Protein AF-A0A3Q9BKX7-F1 (afdb_monomer_lite)

pLDDT: mean 93.37, std 5.55, range [67.75, 98.19]

Secondary structure (DSSP, 8-state):
-EEEEEEEEEETTEEEEEEEEESS-TTS--EEEEEEE--TTS-EEETTT--B--GGG--TT-EEEEEE-TT----SSSS-EE-GGGEEEEEEE-

Radius of gyration: 12.02 Å; chains: 1; bounding box: 34×23×32 Å

Foldseek 3Di:
DKWKWFFADFDDQKTKTAPTGHDPDPVDDGARIEIERHDPVAFEAAPVPRHGDDSVVDDGGWMKIWDFDPPQDWDPDVVIYGYHVGTRYMYTDD

Sequence (94 aa):
MLYTATIKEVDEGRILVQDMNPVETEDIPGFDEVVLLMNEAIPLTNKTTGEDIQIEDLKEGDNLEVVLIENAPTTMSLPPQLPGMSIVQVELVE

Structure (mmCIF, N/CA/C/O backbone):
data_AF-A0A3Q9BKX7-F1
#
_entry.id   AF-A0A3Q9BKX7-F1
#
loop_
_atom_site.group_PDB
_atom_site.id
_atom_site.type_symbol
_atom_site.label_atom_id
_atom_site.label_alt_id
_atom_site.label_comp_id
_atom_site.label_asym_id
_atom_site.label_entity_id
_atom_site.label_seq_id
_atom_site.pdbx_PDB_ins_code
_atom_site.Cartn_x
_atom_site.Cartn_y
_atom_site.Cartn_z
_atom_site.occupancy
_atom_site.B_iso_or_equiv
_atom_site.auth_seq_id
_atom_site.auth_comp_id
_atom_site.auth_asym_id
_atom_site.auth_atom_id
_atom_site.pdbx_PDB_model_num
ATOM 1 N N . MET A 1 1 ? 2.704 7.173 -10.435 1.00 91.00 1 MET A N 1
ATOM 2 C CA . MET A 1 1 ? 2.508 5.780 -10.879 1.00 91.00 1 MET A CA 1
ATOM 3 C C . MET A 1 1 ? 1.562 5.088 -9.924 1.00 91.00 1 MET A C 1
ATOM 5 O O . MET A 1 1 ? 1.819 5.135 -8.729 1.00 91.00 1 MET A O 1
ATOM 9 N N . LEU A 1 2 ? 0.475 4.511 -10.436 1.00 94.62 2 LEU A N 1
ATOM 10 C CA . LEU A 1 2 ? -0.524 3.808 -9.632 1.00 94.62 2 LEU A CA 1
ATOM 11 C C . LEU A 1 2 ? -0.175 2.322 -9.517 1.00 94.62 2 LE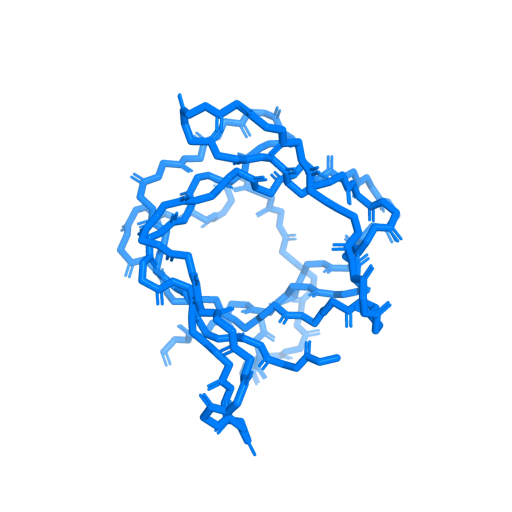U A C 1
ATOM 13 O O . LEU A 1 2 ? 0.098 1.671 -10.528 1.00 94.62 2 LEU A O 1
ATOM 17 N N . TYR A 1 3 ? -0.226 1.810 -8.294 1.00 96.44 3 TYR A N 1
ATOM 18 C CA . TYR A 1 3 ? -0.039 0.407 -7.953 1.00 96.44 3 TYR A CA 1
ATOM 19 C C . TYR A 1 3 ? -1.237 -0.109 -7.168 1.00 96.44 3 TYR A C 1
ATOM 21 O O . TYR A 1 3 ? -1.828 0.637 -6.394 1.00 96.44 3 TYR A O 1
ATOM 29 N N . THR A 1 4 ? -1.536 -1.392 -7.316 1.00 97.06 4 THR A N 1
ATOM 30 C CA . THR A 1 4 ? -2.441 -2.132 -6.429 1.00 97.06 4 THR A CA 1
ATOM 31 C C . THR A 1 4 ? -1.637 -3.098 -5.585 1.00 97.06 4 THR A C 1
ATOM 33 O O . THR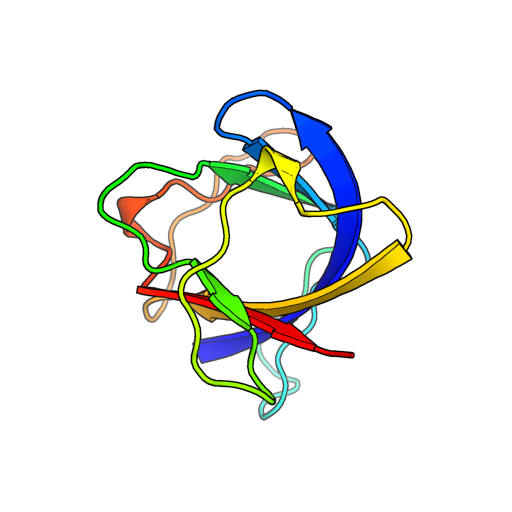 A 1 4 ? -0.723 -3.723 -6.118 1.00 97.06 4 THR A O 1
ATOM 36 N N . ALA A 1 5 ? -1.980 -3.246 -4.312 1.00 97.69 5 ALA A N 1
ATOM 37 C CA . ALA A 1 5 ? -1.338 -4.193 -3.407 1.00 97.69 5 ALA A CA 1
ATOM 38 C C . ALA A 1 5 ? -2.334 -4.729 -2.374 1.00 97.69 5 ALA A C 1
ATOM 40 O O . ALA A 1 5 ? -3.371 -4.112 -2.138 1.00 97.69 5 ALA A O 1
ATOM 41 N N . THR A 1 6 ? -1.993 -5.832 -1.714 1.00 98.19 6 THR A N 1
ATOM 42 C CA . THR A 1 6 ? -2.780 -6.381 -0.602 1.00 98.19 6 THR A CA 1
ATOM 43 C C . THR A 1 6 ? -2.005 -6.243 0.702 1.00 98.19 6 THR A C 1
ATOM 45 O O . THR A 1 6 ? -0.806 -6.520 0.753 1.00 98.19 6 THR A O 1
ATOM 48 N N . ILE A 1 7 ? -2.670 -5.817 1.772 1.00 98.00 7 ILE A N 1
ATOM 49 C CA . ILE A 1 7 ? -2.056 -5.682 3.092 1.00 98.00 7 ILE A CA 1
ATOM 50 C C . ILE A 1 7 ? -1.733 -7.064 3.650 1.00 98.00 7 ILE A C 1
ATOM 52 O O . ILE A 1 7 ? -2.596 -7.937 3.727 1.00 98.00 7 ILE A O 1
ATOM 56 N N . LYS A 1 8 ? -0.487 -7.236 4.085 1.00 97.75 8 LYS A N 1
ATOM 57 C CA . LYS A 1 8 ? -0.012 -8.437 4.771 1.00 97.75 8 LYS A CA 1
ATOM 58 C C . LYS A 1 8 ? 0.168 -8.202 6.269 1.00 97.75 8 LYS A C 1
ATOM 60 O O . LYS A 1 8 ? -0.157 -9.071 7.063 1.00 97.75 8 LYS A O 1
ATOM 65 N N . GLU A 1 9 ? 0.673 -7.035 6.661 1.00 97.06 9 GLU A N 1
ATOM 66 C CA . GLU A 1 9 ? 0.847 -6.665 8.070 1.00 97.06 9 GLU A CA 1
ATOM 67 C C .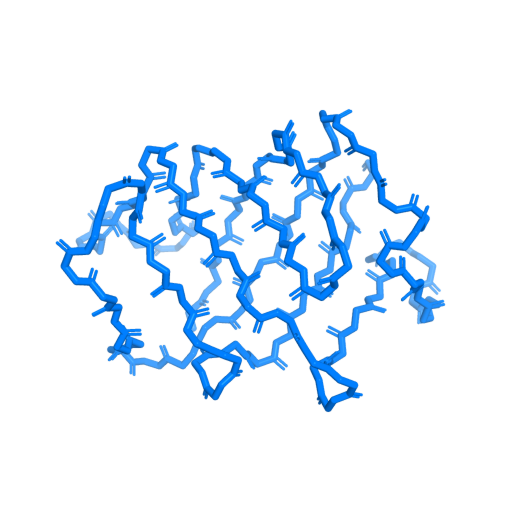 GLU A 1 9 ? 0.808 -5.142 8.225 1.00 97.06 9 GLU A C 1
ATOM 69 O O . GLU A 1 9 ? 1.240 -4.405 7.335 1.00 97.06 9 GLU A O 1
ATOM 74 N N . VAL A 1 10 ? 0.302 -4.669 9.363 1.00 95.31 10 VAL A N 1
ATOM 75 C CA . VAL A 1 10 ? 0.237 -3.247 9.709 1.00 95.31 10 VAL A CA 1
ATOM 76 C C . VAL A 1 10 ? 0.889 -3.044 11.073 1.00 95.31 10 VAL A C 1
ATOM 78 O O . VAL A 1 10 ? 0.580 -3.762 12.022 1.00 95.31 10 VAL A O 1
ATOM 81 N N . ASP A 1 11 ? 1.785 -2.065 11.155 1.00 92.06 11 ASP A N 1
ATOM 82 C CA . ASP A 1 11 ? 2.472 -1.632 12.373 1.00 92.06 11 ASP A CA 1
ATOM 83 C C . ASP A 1 11 ? 2.470 -0.093 12.437 1.00 92.06 11 ASP A C 1
ATOM 85 O O . ASP A 1 11 ? 2.144 0.582 11.455 1.00 92.06 11 ASP A O 1
ATOM 89 N N . GLU A 1 12 ? 2.835 0.490 13.580 1.00 87.50 12 GLU A N 1
ATOM 90 C CA . GLU A 1 12 ? 2.842 1.946 13.766 1.00 87.50 12 GLU A CA 1
ATOM 91 C C . GLU A 1 12 ? 3.683 2.652 12.679 1.00 87.50 12 GLU A C 1
ATOM 93 O O . GLU A 1 12 ? 4.914 2.563 12.628 1.00 87.50 12 GLU A O 1
ATOM 98 N N . GLY A 1 13 ? 3.000 3.369 11.776 1.00 90.12 13 GLY A N 1
ATOM 99 C CA . GLY A 1 13 ? 3.620 4.097 10.664 1.00 90.12 13 GLY A CA 1
ATOM 100 C C . GLY A 1 13 ? 4.182 3.214 9.541 1.00 90.12 13 GLY A C 1
ATOM 101 O O . GLY A 1 13 ? 4.952 3.705 8.710 1.00 90.12 13 GLY A O 1
ATOM 102 N N . ARG A 1 14 ? 3.845 1.919 9.492 1.00 95.00 14 ARG A N 1
ATOM 103 C CA . ARG A 1 14 ? 4.342 0.985 8.472 1.00 95.00 14 ARG A CA 1
ATOM 104 C C . ARG A 1 14 ? 3.250 0.054 7.978 1.00 95.00 14 ARG A C 1
ATOM 106 O O . ARG A 1 14 ? 2.530 -0.547 8.763 1.00 95.00 14 ARG A O 1
ATOM 113 N N . ILE A 1 15 ? 3.198 -0.130 6.665 1.00 97.50 15 ILE A N 1
ATOM 114 C CA . ILE A 1 15 ? 2.293 -1.093 6.037 1.00 97.50 15 ILE A CA 1
ATOM 115 C C . ILE A 1 15 ? 3.145 -2.049 5.212 1.00 97.50 15 ILE A C 1
ATOM 117 O O . ILE A 1 15 ? 3.780 -1.634 4.243 1.00 97.50 15 ILE A O 1
ATOM 121 N N . LEU A 1 16 ? 3.195 -3.320 5.601 1.00 97.75 16 LEU A N 1
ATOM 122 C CA . LEU A 1 16 ? 3.747 -4.374 4.761 1.00 97.75 16 LEU A CA 1
ATOM 123 C C . LEU A 1 16 ? 2.657 -4.820 3.793 1.00 97.75 16 LEU A C 1
ATOM 125 O O . LEU A 1 16 ? 1.605 -5.309 4.208 1.00 97.75 16 LEU A O 1
ATOM 129 N N . VAL A 1 17 ? 2.931 -4.675 2.503 1.00 98.12 17 VAL A N 1
ATOM 130 C CA . VAL A 1 17 ? 2.038 -5.123 1.438 1.00 98.12 17 VAL A CA 1
ATOM 131 C C . VAL A 1 17 ? 2.695 -6.219 0.613 1.00 98.12 17 VAL A C 1
ATOM 133 O O . VAL A 1 17 ? 3.924 -6.309 0.545 1.00 98.12 17 VAL A O 1
ATOM 136 N N . GLN A 1 18 ? 1.863 -7.033 -0.021 1.00 98.06 18 GLN A N 1
ATOM 137 C CA . GLN A 1 18 ? 2.257 -8.062 -0.972 1.00 98.06 18 GLN A CA 1
ATOM 138 C C . GLN A 1 18 ? 1.575 -7.844 -2.324 1.00 98.06 18 GLN A C 1
ATOM 140 O O . GLN A 1 18 ? 0.582 -7.114 -2.416 1.00 98.06 18 GLN A O 1
ATOM 145 N N . ASP A 1 19 ? 2.123 -8.477 -3.359 1.00 96.75 19 ASP A N 1
ATOM 146 C CA . ASP A 1 19 ? 1.603 -8.440 -4.730 1.00 96.75 19 ASP A CA 1
ATOM 147 C C . ASP A 1 19 ? 1.406 -7.005 -5.260 1.00 96.75 19 ASP A C 1
ATOM 149 O O . ASP A 1 19 ? 0.434 -6.700 -5.959 1.00 96.75 19 ASP A O 1
ATOM 153 N N . MET A 1 20 ? 2.341 -6.105 -4.929 1.00 96.19 20 MET A N 1
ATOM 154 C CA . MET A 1 20 ? 2.268 -4.697 -5.311 1.00 96.19 20 MET A CA 1
ATOM 155 C C . MET A 1 20 ? 2.644 -4.516 -6.783 1.00 96.19 20 MET A C 1
ATOM 157 O O . MET A 1 20 ? 3.823 -4.456 -7.132 1.00 96.19 20 MET A O 1
ATOM 161 N N . ASN A 1 21 ? 1.644 -4.384 -7.650 1.00 95.38 21 ASN A N 1
ATOM 162 C CA . ASN A 1 21 ? 1.812 -4.364 -9.102 1.00 95.38 21 ASN A CA 1
ATOM 163 C C . ASN A 1 21 ? 1.285 -3.064 -9.730 1.00 95.38 21 ASN A C 1
ATOM 165 O O . ASN A 1 21 ? 0.281 -2.525 -9.260 1.00 95.38 21 ASN A O 1
ATOM 169 N N . PRO A 1 22 ? 1.940 -2.533 -10.778 1.00 94.69 22 PRO A N 1
ATOM 170 C CA . PRO A 1 22 ? 1.469 -1.338 -11.473 1.00 94.69 22 PRO A CA 1
ATOM 171 C C . PRO A 1 22 ? 0.179 -1.615 -12.259 1.00 94.69 22 PRO A C 1
ATOM 173 O O . PRO A 1 22 ? 0.045 -2.654 -12.902 1.00 94.69 22 PRO A O 1
ATOM 176 N N . VAL A 1 23 ? -0.754 -0.659 -12.261 1.00 91.62 23 VAL A N 1
ATOM 177 C CA . VAL A 1 23 ? -2.071 -0.825 -12.915 1.00 91.62 23 VAL A CA 1
ATOM 178 C C . VAL A 1 23 ? -2.013 -0.649 -14.438 1.00 91.62 23 VAL A C 1
ATOM 180 O O . VAL A 1 23 ? -2.760 -1.296 -15.166 1.00 91.62 23 VAL A O 1
ATOM 183 N N . GLU A 1 24 ? -1.138 0.223 -14.945 1.00 78.81 24 GLU A N 1
ATOM 184 C CA . GLU A 1 24 ? -1.210 0.705 -16.337 1.00 78.81 24 GLU A CA 1
ATOM 185 C C . GLU A 1 24 ? 0.037 0.394 -17.185 1.00 78.81 24 GLU A C 1
ATOM 187 O O . GLU A 1 24 ? 0.150 0.870 -18.315 1.00 78.81 24 GLU A O 1
ATOM 192 N N . THR A 1 25 ? 1.023 -0.354 -16.677 1.00 73.38 25 THR A N 1
ATOM 193 C CA . THR A 1 25 ? 2.288 -0.576 -17.408 1.00 73.38 25 THR A CA 1
ATOM 194 C C . THR A 1 25 ? 2.985 -1.871 -16.999 1.00 73.38 25 THR A C 1
ATOM 196 O O . THR A 1 25 ? 3.385 -2.012 -15.851 1.00 73.38 25 THR A O 1
ATOM 199 N N . GLU A 1 26 ? 3.205 -2.776 -17.959 1.00 67.75 26 GLU A N 1
ATOM 200 C CA . GLU A 1 26 ? 3.939 -4.040 -17.745 1.00 67.75 26 GLU A CA 1
ATOM 201 C C . GLU A 1 26 ? 5.469 -3.855 -17.693 1.00 67.75 26 GLU A C 1
ATOM 203 O O . GLU A 1 26 ? 6.180 -4.709 -17.171 1.00 67.75 26 GLU A O 1
ATOM 208 N N . ASP A 1 27 ? 5.989 -2.730 -18.197 1.00 79.19 27 ASP A N 1
ATOM 209 C CA . ASP A 1 27 ? 7.433 -2.444 -18.246 1.00 79.19 27 ASP A CA 1
ATOM 210 C C . ASP A 1 27 ? 8.027 -2.005 -16.896 1.00 79.19 27 ASP A C 1
ATOM 212 O O . ASP A 1 27 ? 9.243 -1.834 -16.768 1.00 79.19 27 ASP A O 1
ATOM 216 N N . ILE A 1 28 ? 7.183 -1.796 -15.883 1.00 82.06 28 ILE A N 1
ATOM 217 C CA . ILE A 1 28 ? 7.609 -1.394 -14.545 1.00 82.06 28 ILE A CA 1
ATOM 218 C C . ILE A 1 28 ? 7.502 -2.615 -13.630 1.00 82.06 28 ILE A C 1
ATOM 220 O O . ILE A 1 28 ? 6.431 -3.212 -13.539 1.00 82.06 28 ILE A O 1
ATOM 224 N N . PRO A 1 29 ? 8.582 -3.008 -12.936 1.00 85.38 29 PRO A N 1
ATOM 225 C CA . PRO A 1 29 ? 8.520 -4.149 -12.039 1.00 85.38 29 PRO A CA 1
ATOM 226 C C . PRO A 1 29 ? 7.595 -3.859 -10.850 1.00 85.38 29 PRO A C 1
ATOM 228 O O . PRO A 1 29 ? 7.603 -2.759 -10.287 1.00 85.38 29 PRO A O 1
ATOM 231 N N . GLY A 1 30 ? 6.817 -4.871 -10.473 1.00 91.81 30 GLY A N 1
ATOM 232 C CA . GLY A 1 30 ? 6.117 -4.918 -9.194 1.00 91.81 30 GLY A CA 1
ATOM 233 C C . GLY A 1 30 ? 7.033 -5.356 -8.049 1.00 91.81 30 GLY A C 1
ATOM 234 O O . GLY A 1 30 ? 8.229 -5.602 -8.233 1.00 91.81 30 GLY A O 1
ATOM 235 N N . PHE A 1 31 ? 6.448 -5.474 -6.862 1.00 94.19 31 PHE A N 1
ATOM 236 C CA . PHE A 1 31 ? 7.096 -5.991 -5.663 1.00 94.19 31 PHE A CA 1
ATOM 237 C C . PHE A 1 31 ? 6.292 -7.168 -5.115 1.00 94.19 31 PHE A C 1
ATOM 239 O O . PHE A 1 31 ? 5.107 -7.013 -4.821 1.00 94.19 31 PHE A O 1
ATOM 246 N N . ASP A 1 32 ? 6.950 -8.311 -4.915 1.00 95.75 32 ASP A N 1
ATOM 247 C CA . ASP A 1 32 ? 6.332 -9.459 -4.240 1.00 95.75 32 ASP A CA 1
ATOM 248 C C . ASP A 1 32 ? 5.921 -9.077 -2.809 1.00 95.75 32 ASP A C 1
ATOM 250 O O . ASP A 1 32 ? 4.798 -9.333 -2.393 1.00 95.75 32 ASP A O 1
ATOM 254 N N . GLU A 1 33 ? 6.821 -8.404 -2.082 1.00 97.12 33 GLU A N 1
ATOM 255 C CA . GLU A 1 33 ? 6.576 -7.798 -0.771 1.00 97.12 33 GLU A CA 1
ATOM 256 C C . GLU A 1 33 ? 7.341 -6.476 -0.658 1.00 97.12 33 GLU A C 1
ATOM 258 O O . GLU A 1 33 ? 8.494 -6.381 -1.086 1.00 97.12 33 GLU A O 1
ATOM 263 N N . VAL A 1 34 ? 6.731 -5.457 -0.054 1.00 97.38 34 VAL A N 1
ATOM 264 C CA . VAL A 1 34 ? 7.374 -4.158 0.190 1.00 97.38 34 VAL A CA 1
ATOM 265 C C . VAL A 1 34 ? 6.753 -3.468 1.399 1.00 97.38 34 VAL A C 1
ATOM 267 O O . VAL A 1 34 ? 5.556 -3.574 1.654 1.00 97.38 34 VAL A O 1
ATOM 270 N N . VAL A 1 35 ? 7.577 -2.752 2.162 1.00 97.75 35 VAL A N 1
ATOM 271 C CA . VAL A 1 35 ? 7.115 -1.952 3.302 1.00 97.75 35 VAL A CA 1
ATOM 272 C C . VAL A 1 35 ? 6.910 -0.511 2.863 1.00 97.75 35 VAL A C 1
ATOM 274 O O . VAL A 1 35 ? 7.847 0.145 2.405 1.00 97.75 35 VAL A O 1
ATOM 277 N N . LEU A 1 36 ? 5.705 0.005 3.062 1.00 97.56 36 LEU A N 1
ATOM 278 C CA . LEU A 1 36 ? 5.374 1.415 2.924 1.00 97.56 36 LEU A CA 1
ATOM 279 C C . LEU A 1 36 ? 5.683 2.121 4.246 1.00 97.56 36 LEU A C 1
ATOM 281 O O . LEU A 1 36 ? 5.099 1.793 5.280 1.00 97.56 36 LEU A O 1
ATOM 285 N N . LEU A 1 37 ? 6.615 3.074 4.229 1.00 96.50 37 LEU A N 1
ATOM 286 C CA . LEU A 1 37 ? 6.919 3.906 5.392 1.00 96.50 37 LEU A CA 1
ATOM 287 C C . LEU A 1 37 ? 5.989 5.118 5.397 1.00 96.50 37 LEU A C 1
ATOM 289 O O . LEU A 1 37 ? 6.260 6.130 4.744 1.00 96.50 37 LEU A O 1
ATOM 293 N N . MET A 1 38 ? 4.893 4.989 6.135 1.00 95.62 38 MET A N 1
ATOM 294 C CA . MET A 1 38 ? 3.853 6.000 6.227 1.00 95.62 38 MET A CA 1
ATOM 295 C C . MET A 1 38 ? 4.252 7.121 7.193 1.00 95.62 38 MET A C 1
ATOM 297 O O . MET A 1 38 ? 5.050 6.943 8.113 1.00 95.62 38 MET A O 1
ATOM 301 N N . ASN A 1 39 ? 3.703 8.309 6.971 1.00 90.62 39 ASN A N 1
ATOM 302 C CA . ASN A 1 39 ? 3.803 9.449 7.873 1.00 90.62 39 ASN A CA 1
ATOM 303 C C . ASN A 1 39 ? 2.537 10.305 7.743 1.00 90.62 39 ASN A C 1
ATOM 305 O O . ASN A 1 39 ? 1.787 10.150 6.783 1.00 90.62 39 ASN A O 1
ATOM 309 N N . GLU A 1 40 ? 2.333 11.231 8.679 1.00 87.69 40 GLU A N 1
ATOM 310 C CA . GLU A 1 40 ? 1.133 12.082 8.753 1.00 87.69 40 GLU A CA 1
ATOM 311 C C . GLU A 1 40 ? 0.898 12.969 7.516 1.00 87.69 40 GLU A C 1
ATOM 313 O O . GLU A 1 40 ? -0.195 13.497 7.339 1.00 87.69 40 GLU A O 1
ATOM 318 N N . ALA A 1 41 ? 1.910 13.176 6.666 1.00 91.12 41 ALA A N 1
ATOM 319 C CA . ALA A 1 41 ? 1.774 13.983 5.457 1.00 91.12 41 ALA A CA 1
ATOM 320 C C . ALA A 1 41 ? 1.264 13.183 4.249 1.00 91.12 41 ALA A C 1
ATOM 322 O O . ALA A 1 41 ? 0.937 13.794 3.232 1.00 91.12 41 ALA A O 1
ATOM 323 N N . ILE A 1 42 ? 1.224 11.850 4.333 1.00 95.75 42 ILE A N 1
ATOM 324 C CA . ILE A 1 42 ? 0.722 10.992 3.258 1.00 95.75 42 ILE A CA 1
ATOM 325 C C . ILE A 1 42 ? -0.779 10.802 3.469 1.00 95.75 42 ILE A C 1
ATOM 327 O O . ILE A 1 42 ? -1.169 10.216 4.480 1.00 95.75 42 ILE A O 1
ATOM 331 N N . PRO A 1 43 ? -1.625 11.250 2.527 1.00 96.31 43 PRO A N 1
ATOM 332 C CA . PRO A 1 43 ? -3.054 11.000 2.595 1.00 96.31 43 PRO A CA 1
ATOM 333 C C . PRO A 1 43 ? -3.335 9.498 2.576 1.00 96.31 43 PRO A C 1
ATOM 335 O O . PRO A 1 43 ? -2.830 8.780 1.706 1.00 96.31 43 PRO A O 1
ATOM 338 N N . LEU A 1 44 ? -4.151 9.059 3.529 1.00 96.50 44 LEU A N 1
ATOM 339 C CA . LEU A 1 44 ? -4.708 7.720 3.598 1.00 96.50 44 LEU A CA 1
ATOM 340 C C . LEU A 1 44 ? -6.232 7.853 3.677 1.00 96.50 44 LEU A C 1
ATOM 342 O O . LEU A 1 44 ? -6.762 8.369 4.660 1.00 96.50 44 LEU A O 1
ATOM 346 N N . THR A 1 45 ? -6.930 7.425 2.629 1.00 96.94 45 THR A N 1
ATOM 347 C CA . THR A 1 45 ? -8.385 7.605 2.504 1.00 96.94 45 THR A CA 1
ATOM 348 C C . THR A 1 45 ? -9.082 6.318 2.079 1.00 96.94 45 THR A C 1
ATOM 350 O O . THR A 1 45 ? -8.479 5.422 1.491 1.00 96.94 45 THR A O 1
ATOM 353 N N . ASN A 1 46 ? -10.379 6.207 2.352 1.00 96.44 46 ASN A N 1
ATOM 354 C CA . ASN A 1 46 ? -11.220 5.172 1.758 1.00 96.44 46 ASN A CA 1
ATOM 355 C C . ASN A 1 46 ? -11.648 5.609 0.350 1.00 96.44 46 ASN A C 1
ATOM 357 O O . ASN A 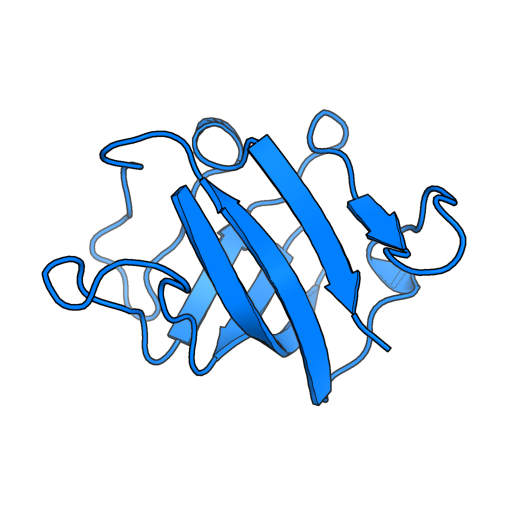1 46 ? -12.233 6.679 0.180 1.00 96.44 46 ASN A O 1
ATOM 361 N N . LYS A 1 47 ? -11.390 4.779 -0.666 1.00 94.88 47 LYS A N 1
ATOM 362 C CA . LYS A 1 47 ? -11.664 5.123 -2.070 1.00 94.88 47 LYS A CA 1
ATOM 363 C C . LYS A 1 47 ? -13.157 5.293 -2.372 1.00 94.88 47 LYS A C 1
ATOM 365 O O . LYS A 1 47 ? -13.529 6.090 -3.233 1.00 94.88 47 LYS A O 1
ATOM 370 N N . THR A 1 48 ? -14.016 4.545 -1.684 1.00 92.88 48 THR A N 1
ATOM 371 C CA . THR A 1 48 ? -15.469 4.556 -1.899 1.00 92.88 48 THR A CA 1
ATOM 372 C C . THR A 1 48 ? -16.127 5.757 -1.228 1.00 92.88 48 THR A C 1
ATOM 374 O O . THR A 1 48 ? -16.979 6.410 -1.833 1.00 92.88 48 THR A O 1
ATOM 377 N N . THR A 1 49 ? -15.760 6.048 0.023 1.00 93.50 49 THR A N 1
ATOM 378 C CA . THR A 1 49 ? -16.389 7.124 0.808 1.00 93.50 49 THR A CA 1
ATOM 379 C C . THR A 1 49 ? -15.673 8.466 0.663 1.00 93.50 49 THR A C 1
ATOM 381 O O . THR A 1 49 ? -16.297 9.511 0.843 1.00 93.50 49 THR A O 1
ATOM 384 N N . GLY A 1 50 ? -14.386 8.451 0.308 1.00 93.31 50 GLY A N 1
ATOM 385 C CA . GLY A 1 50 ? -13.513 9.623 0.290 1.00 93.31 50 GLY A CA 1
ATOM 386 C C . GLY A 1 50 ? -13.128 10.126 1.683 1.00 93.31 50 GLY A C 1
ATOM 387 O O . GLY A 1 50 ? -12.608 11.233 1.795 1.00 93.31 50 GLY A O 1
ATOM 388 N N . GLU A 1 51 ? -13.422 9.364 2.739 1.00 95.19 51 GLU A N 1
ATOM 389 C CA . GLU A 1 51 ? -13.103 9.741 4.117 1.00 95.19 51 GLU A CA 1
ATOM 390 C C . GLU A 1 51 ? -11.640 9.435 4.448 1.00 95.19 51 GLU A C 1
ATOM 392 O O . GLU A 1 51 ? -11.100 8.415 4.013 1.00 95.19 51 GLU A O 1
ATOM 397 N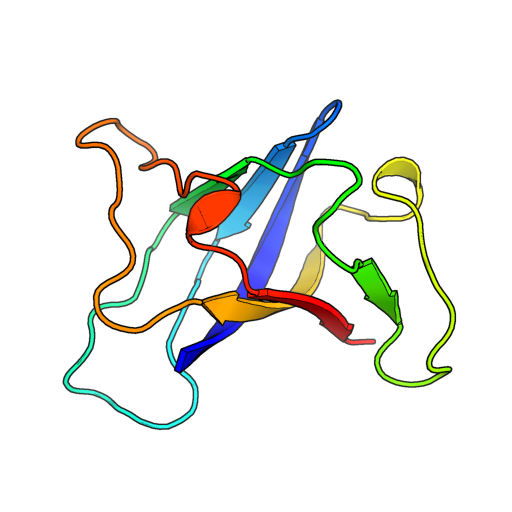 N . ASP A 1 52 ? -11.016 10.307 5.243 1.00 95.00 52 ASP A N 1
ATOM 398 C CA . ASP A 1 52 ? -9.700 10.052 5.828 1.00 95.00 52 ASP A CA 1
ATOM 399 C C . ASP A 1 52 ? -9.797 8.870 6.801 1.00 95.00 52 ASP A C 1
ATOM 401 O O . ASP A 1 52 ? -10.672 8.845 7.673 1.00 95.00 52 ASP A O 1
ATOM 405 N N . ILE A 1 53 ? -8.882 7.912 6.675 1.00 93.50 53 ILE A N 1
ATOM 406 C CA . ILE A 1 53 ? -8.781 6.753 7.568 1.00 93.50 53 ILE A CA 1
ATOM 407 C C . ILE A 1 53 ? -7.409 6.739 8.233 1.00 93.50 53 ILE A C 1
ATOM 409 O O . ILE A 1 53 ? -6.441 7.302 7.717 1.00 93.50 53 ILE A O 1
ATOM 413 N N . GLN A 1 54 ? -7.323 6.112 9.400 1.00 92.12 54 GLN A N 1
ATOM 414 C CA . GLN A 1 54 ? -6.057 5.964 10.100 1.00 92.12 54 GLN A CA 1
ATOM 415 C C . GLN A 1 54 ? -5.423 4.606 9.789 1.00 92.12 54 GLN A C 1
ATOM 417 O O . GLN A 1 54 ? -6.086 3.675 9.331 1.00 92.12 54 GLN A O 1
ATOM 422 N N . ILE A 1 55 ? -4.117 4.480 10.030 1.00 91.81 55 ILE A N 1
ATOM 423 C CA . ILE A 1 55 ? -3.393 3.222 9.788 1.00 91.81 55 ILE A CA 1
ATOM 424 C C . ILE A 1 55 ? -3.975 2.098 10.654 1.00 91.81 55 ILE A C 1
ATOM 426 O O . ILE A 1 55 ? -4.043 0.958 10.210 1.00 91.81 55 ILE A O 1
ATOM 430 N N . GLU A 1 56 ? -4.450 2.415 11.859 1.00 90.31 56 GLU A N 1
ATOM 431 C CA . GLU A 1 56 ? -5.049 1.453 12.787 1.00 90.31 56 GLU A CA 1
ATOM 432 C C . GLU A 1 56 ? -6.391 0.884 12.296 1.00 90.31 56 GLU A C 1
ATOM 434 O O . GLU A 1 56 ? -6.844 -0.141 12.811 1.00 90.31 56 GLU A O 1
ATOM 439 N N . ASP A 1 57 ? -7.027 1.527 11.312 1.00 91.62 57 ASP A N 1
ATOM 440 C CA . ASP A 1 57 ? -8.271 1.048 10.705 1.00 91.62 57 ASP A CA 1
ATOM 441 C C . ASP A 1 57 ? -8.021 -0.028 9.634 1.00 91.62 57 ASP A C 1
ATOM 443 O O . ASP A 1 57 ? -8.940 -0.780 9.290 1.00 91.62 57 ASP A O 1
ATOM 447 N N . LEU A 1 58 ? -6.782 -0.126 9.136 1.00 94.38 58 LEU A N 1
ATOM 448 C CA . LEU A 1 58 ? -6.363 -1.081 8.114 1.00 94.38 58 LEU A CA 1
ATOM 449 C C . LEU A 1 58 ? -6.192 -2.490 8.685 1.00 94.38 58 LEU A C 1
ATOM 451 O O . LEU A 1 58 ? -5.746 -2.681 9.820 1.00 94.38 58 LEU A O 1
ATOM 455 N N . LYS A 1 59 ? -6.503 -3.504 7.877 1.00 95.06 59 LYS A N 1
ATOM 456 C CA . LYS A 1 59 ? -6.415 -4.912 8.273 1.00 95.06 59 LYS A CA 1
ATOM 457 C C . LYS A 1 59 ? -5.687 -5.746 7.232 1.00 95.06 59 LYS A C 1
ATOM 459 O O . LYS A 1 59 ? -5.659 -5.438 6.045 1.00 95.06 59 LYS A O 1
ATOM 464 N N . GLU A 1 60 ? -5.104 -6.847 7.695 1.00 96.88 60 GLU A N 1
ATOM 465 C CA . GLU A 1 60 ? -4.567 -7.879 6.809 1.00 96.88 60 GLU A CA 1
ATOM 466 C C . GLU A 1 60 ? -5.648 -8.356 5.825 1.00 96.88 60 GLU A C 1
ATOM 468 O O . GLU A 1 60 ? -6.784 -8.636 6.214 1.00 96.88 60 GLU A O 1
ATOM 473 N N . GLY A 1 61 ? -5.270 -8.464 4.551 1.00 96.88 61 GLY A N 1
ATOM 474 C CA . GLY A 1 61 ? -6.145 -8.865 3.454 1.00 96.88 61 GLY A CA 1
ATOM 475 C C . GLY A 1 61 ? -6.855 -7.713 2.741 1.00 96.88 61 GLY A C 1
ATOM 476 O O . GLY A 1 61 ? -7.392 -7.943 1.658 1.00 96.88 61 GLY A O 1
ATOM 477 N N . ASP A 1 62 ? -6.832 -6.495 3.288 1.00 96.75 62 ASP A N 1
ATOM 478 C CA . ASP A 1 62 ? -7.382 -5.318 2.613 1.00 96.75 62 ASP A CA 1
ATOM 479 C C . ASP A 1 62 ? -6.584 -4.986 1.344 1.00 96.75 62 ASP A C 1
ATOM 481 O O . ASP A 1 62 ? -5.373 -5.220 1.270 1.00 96.75 62 ASP A O 1
ATOM 485 N N . ASN A 1 63 ? -7.249 -4.414 0.338 1.00 97.56 63 ASN A N 1
ATOM 486 C CA . ASN A 1 63 ? -6.590 -3.980 -0.891 1.00 97.56 63 ASN A CA 1
ATOM 487 C C . ASN A 1 63 ? -6.308 -2.483 -0.848 1.00 97.56 63 ASN A C 1
ATOM 489 O O . ASN A 1 63 ? -7.143 -1.689 -0.426 1.00 97.56 63 ASN A O 1
ATOM 493 N N . LEU A 1 64 ? -5.132 -2.094 -1.325 1.00 97.62 64 LEU A N 1
ATOM 494 C CA . LEU A 1 64 ? -4.699 -0.711 -1.403 1.00 97.62 64 LEU A CA 1
ATOM 495 C C . LEU A 1 64 ? -4.406 -0.322 -2.844 1.00 97.62 64 LEU A C 1
ATOM 497 O O . LEU A 1 64 ? -3.791 -1.078 -3.599 1.00 97.62 64 LEU A O 1
ATOM 501 N N . GLU A 1 65 ? -4.759 0.909 -3.178 1.00 97.69 65 GLU A N 1
ATOM 502 C CA . GLU A 1 65 ? -4.186 1.646 -4.288 1.00 97.69 65 GLU A CA 1
ATOM 503 C C . GLU A 1 65 ? -3.134 2.619 -3.764 1.00 97.69 65 GLU A C 1
ATOM 505 O O . GLU A 1 65 ? -3.384 3.426 -2.874 1.00 97.69 65 GLU A O 1
ATOM 510 N N . VAL A 1 66 ? -1.925 2.528 -4.304 1.00 97.31 66 VAL A N 1
ATOM 511 C CA . VAL A 1 66 ? -0.775 3.311 -3.858 1.00 97.31 66 VAL A CA 1
ATOM 512 C C . VAL A 1 66 ? -0.257 4.111 -5.037 1.00 97.31 66 VAL A C 1
ATOM 514 O O . VAL A 1 66 ? 0.152 3.554 -6.059 1.00 97.31 66 VAL A O 1
ATOM 517 N N . VAL A 1 67 ? -0.232 5.433 -4.894 1.00 96.56 67 VAL A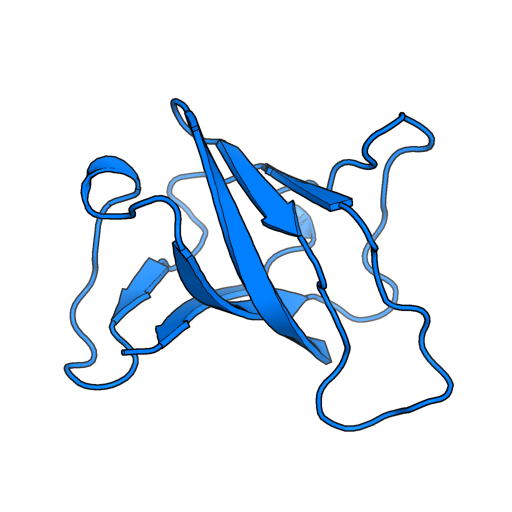 N 1
ATOM 518 C CA . VAL A 1 67 ? 0.365 6.310 -5.899 1.00 96.56 67 VAL A CA 1
ATOM 519 C C . VAL A 1 67 ? 1.777 6.654 -5.470 1.00 96.56 67 VAL A C 1
ATOM 521 O O . VAL A 1 67 ? 1.994 7.275 -4.433 1.00 96.56 67 VAL A O 1
ATOM 524 N N . LEU A 1 68 ? 2.746 6.288 -6.300 1.00 95.19 68 LEU A N 1
ATOM 525 C CA . LEU A 1 68 ? 4.150 6.633 -6.118 1.00 95.19 68 LEU A CA 1
ATOM 526 C C . LEU A 1 68 ? 4.580 7.744 -7.077 1.00 95.19 68 LEU A C 1
ATOM 528 O O . LEU A 1 68 ? 4.040 7.875 -8.182 1.00 95.19 68 LEU A O 1
ATOM 532 N N . ILE A 1 69 ? 5.599 8.513 -6.696 1.00 93.81 69 ILE A N 1
ATOM 533 C CA . ILE A 1 69 ? 6.310 9.385 -7.640 1.00 93.81 69 ILE A CA 1
ATOM 534 C C . ILE A 1 69 ? 6.988 8.549 -8.739 1.00 93.81 69 ILE A C 1
ATOM 536 O O . ILE A 1 69 ? 7.262 7.359 -8.564 1.00 93.81 69 ILE A O 1
ATOM 540 N N . GLU A 1 70 ? 7.279 9.161 -9.885 1.00 88.38 70 GLU A N 1
ATOM 541 C CA . GLU A 1 70 ? 8.075 8.497 -10.921 1.00 88.38 70 GLU A CA 1
ATOM 542 C C . GLU A 1 70 ? 9.469 8.137 -10.398 1.00 88.38 70 GLU A C 1
ATOM 544 O O . GLU A 1 70 ? 10.113 8.941 -9.722 1.00 88.38 70 GLU A O 1
ATOM 549 N N . ASN A 1 71 ? 9.949 6.937 -10.742 1.00 86.06 71 ASN A N 1
ATOM 550 C CA . ASN A 1 71 ? 11.248 6.417 -10.300 1.00 86.06 71 ASN A CA 1
ATOM 551 C C . ASN A 1 71 ? 11.435 6.483 -8.772 1.00 86.06 71 ASN A C 1
ATOM 553 O O . ASN A 1 71 ? 12.519 6.817 -8.288 1.00 86.06 71 ASN A O 1
ATOM 557 N N . ALA A 1 72 ? 10.364 6.188 -8.025 1.00 89.38 72 ALA A N 1
ATOM 558 C CA . ALA A 1 72 ? 10.361 6.143 -6.569 1.00 89.38 72 ALA A CA 1
ATOM 559 C C . ALA A 1 72 ? 11.581 5.370 -6.027 1.00 89.38 72 ALA A C 1
ATOM 561 O O . ALA A 1 72 ? 11.738 4.187 -6.340 1.00 89.38 72 ALA A O 1
ATOM 562 N N . PRO A 1 73 ? 12.454 6.002 -5.218 1.00 90.38 73 PRO A N 1
ATOM 563 C CA . PRO A 1 73 ? 13.578 5.298 -4.624 1.00 90.38 73 PRO A CA 1
ATOM 564 C C . PRO A 1 73 ? 13.081 4.221 -3.656 1.00 90.38 73 PRO A C 1
ATOM 566 O O . PRO A 1 73 ? 12.161 4.458 -2.872 1.00 90.38 73 PRO A O 1
ATOM 569 N N . THR A 1 74 ? 13.742 3.067 -3.678 1.00 91.81 74 THR A N 1
ATOM 570 C CA . THR A 1 74 ? 13.541 1.957 -2.740 1.00 91.81 74 THR A CA 1
ATOM 571 C C . THR A 1 74 ? 14.860 1.577 -2.076 1.00 91.81 74 THR A C 1
ATOM 573 O O . THR A 1 74 ? 15.949 1.830 -2.601 1.00 91.81 74 THR A O 1
ATOM 576 N N . THR A 1 75 ? 14.786 0.975 -0.891 1.00 92.06 75 THR A N 1
ATOM 577 C CA . THR A 1 75 ? 15.964 0.385 -0.240 1.00 92.06 75 THR A CA 1
ATOM 578 C C . THR A 1 75 ? 16.336 -0.958 -0.877 1.00 92.06 75 THR A C 1
ATOM 580 O O . THR A 1 75 ? 15.495 -1.660 -1.430 1.00 92.06 75 THR A O 1
ATOM 583 N N . MET A 1 76 ? 17.597 -1.374 -0.725 1.00 90.25 76 MET A N 1
ATOM 584 C CA . MET A 1 76 ? 18.060 -2.722 -1.101 1.00 90.25 76 MET A CA 1
ATOM 585 C C . MET A 1 76 ? 17.840 -3.772 0.014 1.00 90.25 76 MET A C 1
ATOM 587 O O . MET A 1 76 ? 18.575 -4.754 0.090 1.00 90.25 76 MET A O 1
ATOM 591 N N . SER A 1 77 ? 16.898 -3.543 0.938 1.00 91.06 77 SER A N 1
ATOM 592 C CA . SER A 1 77 ? 16.565 -4.501 2.008 1.00 91.06 77 SER A CA 1
ATOM 593 C C . SER A 1 77 ? 15.630 -5.609 1.512 1.00 91.06 77 SER A C 1
ATOM 595 O O . SER A 1 77 ? 15.123 -5.538 0.395 1.00 91.06 77 SER A O 1
ATOM 597 N N . LEU A 1 78 ? 15.385 -6.622 2.351 1.00 90.94 78 LEU A N 1
ATOM 598 C CA . LEU A 1 78 ? 14.423 -7.690 2.073 1.00 90.94 78 LEU A CA 1
ATOM 599 C C . LEU A 1 78 ? 13.445 -7.847 3.265 1.00 90.94 78 LEU A C 1
ATOM 601 O O . LEU A 1 78 ? 13.893 -8.292 4.324 1.00 90.94 78 LEU A O 1
ATOM 605 N N . PRO A 1 79 ? 12.157 -7.467 3.129 1.00 94.38 79 PRO A N 1
ATOM 606 C CA . PRO A 1 79 ? 11.572 -6.812 1.956 1.00 94.38 79 PRO A CA 1
ATOM 607 C C . PRO A 1 79 ? 12.148 -5.395 1.721 1.00 94.38 79 PRO A C 1
ATOM 609 O O . PRO A 1 79 ? 12.680 -4.766 2.652 1.00 94.38 79 PRO A O 1
ATOM 612 N N . PRO A 1 80 ? 12.093 -4.877 0.480 1.00 95.62 80 PRO A N 1
ATOM 613 C CA . PRO A 1 80 ? 12.384 -3.478 0.185 1.00 95.62 80 PRO A CA 1
ATOM 614 C C . PRO A 1 80 ? 11.476 -2.536 0.980 1.00 95.62 80 PRO A C 1
ATOM 616 O O . PRO A 1 80 ? 10.386 -2.909 1.413 1.00 95.62 80 PRO A O 1
ATOM 619 N N . GLN A 1 81 ? 11.921 -1.296 1.162 1.00 96.69 81 GLN A N 1
ATOM 620 C CA . GLN A 1 81 ? 11.154 -0.248 1.830 1.00 96.69 81 GLN A CA 1
ATOM 621 C C . GLN A 1 81 ? 10.986 0.949 0.894 1.00 96.69 81 GLN A C 1
ATOM 623 O O . GLN A 1 81 ? 11.958 1.414 0.287 1.00 96.69 81 GLN A O 1
ATOM 628 N N . LEU A 1 82 ? 9.756 1.451 0.811 1.00 96.25 82 LEU A N 1
ATOM 629 C CA . LEU A 1 82 ? 9.382 2.686 0.135 1.00 96.25 82 LEU A CA 1
ATOM 630 C C . LEU A 1 82 ? 9.322 3.812 1.175 1.00 96.25 82 LEU A C 1
ATOM 632 O O . LEU A 1 82 ? 8.472 3.774 2.067 1.00 96.25 82 LEU A O 1
ATOM 636 N N . PRO A 1 83 ? 10.221 4.810 1.108 1.00 95.38 83 PRO A N 1
ATOM 637 C CA . PRO A 1 83 ? 10.185 5.933 2.027 1.00 95.38 83 PRO A CA 1
ATOM 638 C C . PRO A 1 83 ? 8.971 6.811 1.736 1.00 95.38 83 PRO A C 1
ATOM 640 O O . PRO A 1 83 ? 8.579 6.974 0.583 1.00 95.38 83 PRO A O 1
ATOM 643 N N . GLY A 1 84 ? 8.428 7.456 2.767 1.00 93.75 84 GLY A N 1
ATOM 644 C CA . GLY A 1 84 ? 7.211 8.252 2.629 1.00 93.75 84 GLY A CA 1
ATOM 645 C C . GLY A 1 84 ? 7.282 9.383 1.598 1.00 93.75 84 GLY A C 1
ATOM 646 O O . GLY A 1 84 ? 6.283 9.702 0.974 1.00 93.75 84 GLY A O 1
ATOM 647 N N . MET A 1 85 ? 8.471 9.936 1.330 1.00 93.62 85 MET A N 1
ATOM 648 C CA . MET A 1 85 ? 8.665 10.928 0.258 1.00 93.62 85 MET A CA 1
ATOM 649 C C . MET A 1 85 ? 8.382 10.388 -1.154 1.00 93.62 85 MET A C 1
ATOM 651 O O . MET A 1 85 ? 8.201 11.171 -2.083 1.00 93.62 85 MET A O 1
ATOM 655 N N . SER A 1 86 ? 8.398 9.066 -1.325 1.00 94.75 86 SER A N 1
ATOM 656 C CA . SER A 1 86 ? 8.079 8.401 -2.584 1.00 94.75 86 SER A CA 1
ATOM 657 C C . SER A 1 86 ? 6.582 8.163 -2.764 1.00 94.75 86 SER A C 1
ATOM 659 O O . SER A 1 86 ? 6.160 7.864 -3.879 1.00 94.75 86 SER A O 1
ATOM 661 N N . ILE A 1 87 ? 5.801 8.263 -1.686 1.00 96.88 87 ILE A N 1
ATOM 662 C CA . ILE A 1 87 ? 4.381 7.923 -1.643 1.00 96.88 87 ILE A CA 1
ATOM 663 C C . ILE A 1 87 ? 3.581 9.223 -1.713 1.00 96.88 87 ILE A C 1
ATOM 665 O O . ILE A 1 87 ? 3.745 10.117 -0.890 1.00 96.88 87 ILE A O 1
ATOM 669 N N . VAL A 1 88 ? 2.734 9.333 -2.730 1.00 96.88 88 VAL A N 1
ATOM 670 C CA . VAL A 1 88 ? 1.888 10.506 -2.971 1.00 96.88 88 VAL A CA 1
ATOM 671 C C . VAL A 1 88 ? 0.564 10.376 -2.228 1.00 96.88 88 VAL A C 1
ATOM 673 O O . VAL A 1 88 ? 0.146 11.327 -1.580 1.00 96.88 88 VAL A O 1
ATOM 676 N N . GLN A 1 89 ? -0.084 9.213 -2.323 1.00 96.69 89 GLN A N 1
ATOM 677 C CA . GLN A 1 89 ? -1.316 8.890 -1.601 1.00 96.69 89 GLN A CA 1
ATOM 678 C C . GLN A 1 89 ? -1.478 7.374 -1.489 1.00 96.69 89 GLN A C 1
ATOM 680 O O . GLN A 1 89 ? -0.916 6.623 -2.299 1.00 96.69 89 GLN A O 1
ATOM 685 N N . VAL A 1 90 ? -2.279 6.953 -0.518 1.00 97.44 90 VAL A N 1
ATOM 686 C CA . VAL A 1 90 ? -2.735 5.575 -0.355 1.00 97.44 90 VAL A CA 1
ATOM 687 C C . VAL A 1 90 ? -4.252 5.583 -0.200 1.00 97.44 90 VAL A C 1
ATOM 689 O O . VAL A 1 90 ? -4.798 6.376 0.560 1.00 97.44 90 VAL A O 1
ATOM 692 N N . GLU A 1 91 ? -4.933 4.700 -0.916 1.00 97.69 91 GLU A N 1
ATOM 693 C CA . GLU A 1 91 ? -6.387 4.582 -0.893 1.00 97.69 91 GLU A CA 1
ATOM 694 C C . GLU A 1 91 ? -6.783 3.138 -0.578 1.00 97.69 91 GLU A C 1
ATOM 696 O O . GLU A 1 91 ? -6.330 2.207 -1.243 1.00 97.69 91 GLU A O 1
ATOM 701 N N . LEU A 1 92 ? -7.634 2.942 0.428 1.00 97.00 92 LEU A N 1
ATOM 702 C CA . LEU A 1 92 ? -8.240 1.647 0.733 1.00 97.00 92 LEU A CA 1
ATOM 703 C C . LEU A 1 92 ? -9.321 1.319 -0.301 1.00 97.00 92 LEU A C 1
ATOM 705 O O . LEU A 1 92 ? -10.224 2.125 -0.542 1.00 97.00 92 LEU A O 1
ATOM 709 N N . VAL A 1 93 ? -9.235 0.123 -0.881 1.00 94.12 93 VAL A N 1
ATOM 710 C CA . VAL A 1 93 ? -10.176 -0.426 -1.859 1.00 94.12 93 VAL A CA 1
ATOM 711 C C . VAL A 1 93 ? -10.968 -1.557 -1.201 1.00 94.12 93 VAL A C 1
ATOM 713 O O . VAL A 1 93 ? -10.400 -2.591 -0.846 1.00 94.12 93 VAL A O 1
ATOM 716 N N . GLU A 1 94 ? -12.276 -1.346 -1.044 1.00 74.19 94 GLU A N 1
ATOM 717 C CA . GLU A 1 94 ? -13.242 -2.335 -0.529 1.00 74.19 94 GLU A CA 1
ATOM 718 C C . GLU A 1 94 ? -13.807 -3.253 -1.623 1.00 74.19 94 GLU A C 1
ATOM 720 O O . GLU A 1 94 ? -14.054 -2.765 -2.753 1.00 74.19 94 GLU A O 1
#

Organism: NCBI:txid2496265